Protein AF-A0A5C4TJD0-F1 (afdb_monomer_lite)

Radius of gyration: 15.53 Å; chains: 1; bounding box: 26×23×57 Å

pLDDT: mean 73.71, std 16.3, range [41.5, 91.38]

Organism: Fructilactobacillus sanfranciscensis (NCBI:txid1625)

Foldseek 3Di:
DPVVVVVVVVVVPPPPQLPDPCVQAFPKDQLLQQDPVQWHADPNDIAREDEPPDDRDRRFIWGQHDTGRHYTYIYTPVPPPPPD

Sequence (84 aa):
MAAEIESIIAQHFAKPELIGMPELVGTEISGNQLQADGIVKLNGVLYFYQIVGSTLKSKVTYVVADVTDQKVYLVDKGEYHARN

Structure (mmCIF, N/CA/C/O backbone):
data_AF-A0A5C4TJD0-F1
#
_entry.id   AF-A0A5C4TJD0-F1
#
loop_
_atom_site.group_PDB
_atom_site.id
_atom_site.type_symbol
_atom_site.label_atom_id
_atom_site.label_alt_id
_atom_site.label_comp_id
_atom_site.label_asym_id
_atom_site.label_entity_id
_atom_site.label_seq_id
_atom_site.pdbx_PDB_ins_code
_atom_site.Cartn_x
_atom_site.Cartn_y
_atom_site.Cartn_z
_atom_site.occupancy
_atom_site.B_iso_or_equiv
_atom_site.auth_seq_id
_atom_site.auth_comp_id
_atom_site.auth_asym_id
_atom_site.auth_atom_id
_atom_site.pdbx_PDB_model_num
ATOM 1 N N . MET A 1 1 ? -9.796 -9.979 37.691 1.00 50.41 1 MET A N 1
ATOM 2 C CA . MET A 1 1 ? -10.551 -8.777 37.274 1.00 50.41 1 MET A CA 1
ATOM 3 C C . MET A 1 1 ? -9.807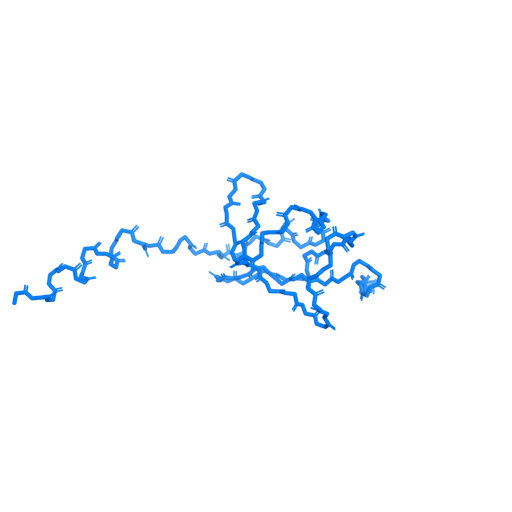 -7.946 36.209 1.00 50.41 1 MET A C 1
ATOM 5 O O . MET A 1 1 ? -10.041 -6.753 36.116 1.00 50.41 1 MET A O 1
ATOM 9 N N . ALA A 1 2 ? -8.916 -8.554 35.404 1.00 50.75 2 ALA A N 1
ATOM 10 C CA . ALA A 1 2 ? -8.234 -7.909 34.264 1.00 50.75 2 ALA A CA 1
ATOM 11 C C . ALA A 1 2 ? -8.607 -8.560 32.911 1.00 50.75 2 ALA A C 1
ATOM 13 O O . ALA A 1 2 ? -8.631 -7.888 31.888 1.00 50.75 2 ALA A O 1
ATOM 14 N N . ALA A 1 3 ? -9.002 -9.841 32.927 1.00 53.91 3 ALA A N 1
ATOM 15 C CA . ALA A 1 3 ? -9.345 -10.613 31.729 1.00 53.91 3 ALA A CA 1
ATOM 16 C C . ALA A 1 3 ? -10.639 -10.160 31.019 1.00 53.91 3 ALA A C 1
ATOM 18 O O . ALA A 1 3 ? -10.806 -10.397 29.827 1.00 53.91 3 ALA A O 1
ATOM 19 N N . GLU A 1 4 ? -11.560 -9.496 31.724 1.00 49.59 4 GLU A N 1
ATOM 20 C CA . GLU A 1 4 ? -12.819 -9.025 31.123 1.00 49.59 4 GLU A CA 1
ATOM 21 C C . GLU A 1 4 ? -12.616 -7.784 30.241 1.00 49.59 4 GLU A C 1
ATOM 23 O O . GLU A 1 4 ? -13.309 -7.626 29.240 1.00 49.59 4 GLU A O 1
ATOM 28 N N . ILE A 1 5 ? -11.621 -6.941 30.543 1.00 52.69 5 ILE A N 1
ATOM 29 C CA . ILE A 1 5 ? -11.328 -5.735 29.751 1.00 52.69 5 ILE A CA 1
ATOM 30 C C . ILE A 1 5 ? -10.643 -6.114 28.431 1.00 52.69 5 ILE A C 1
ATOM 32 O O . ILE A 1 5 ? -11.012 -5.597 27.377 1.00 52.69 5 ILE A O 1
ATOM 36 N N . GLU A 1 6 ? -9.708 -7.069 28.462 1.00 47.19 6 GLU A N 1
ATOM 37 C CA . GLU A 1 6 ? -9.081 -7.604 27.244 1.00 47.19 6 GLU A CA 1
ATOM 38 C C . GLU A 1 6 ? -10.110 -8.275 26.315 1.00 47.19 6 GLU A C 1
ATOM 40 O O . GLU A 1 6 ? -9.998 -8.181 25.092 1.00 47.19 6 GLU A O 1
ATOM 45 N N . SER A 1 7 ? -11.163 -8.879 26.879 1.00 45.78 7 SER A N 1
ATOM 46 C CA . SER A 1 7 ? -12.241 -9.514 26.111 1.00 45.78 7 SER A CA 1
ATOM 47 C C . SER A 1 7 ? -13.147 -8.508 25.388 1.00 45.78 7 SER A C 1
ATOM 49 O O . SER A 1 7 ? -13.545 -8.756 24.250 1.00 45.78 7 SER A O 1
ATOM 51 N N . ILE A 1 8 ? -13.437 -7.351 25.994 1.00 51.03 8 ILE A N 1
ATOM 52 C CA . ILE A 1 8 ? -14.270 -6.306 25.369 1.00 51.03 8 ILE A CA 1
ATOM 53 C C . ILE A 1 8 ? -13.535 -5.660 24.187 1.00 51.03 8 ILE A C 1
ATOM 55 O O . ILE A 1 8 ? -14.136 -5.414 23.141 1.00 51.03 8 ILE A O 1
ATOM 59 N N . ILE A 1 9 ? -12.225 -5.433 24.318 1.00 51.03 9 ILE A N 1
ATOM 60 C CA . ILE A 1 9 ? -11.410 -4.858 23.240 1.00 51.03 9 ILE A CA 1
ATOM 61 C C . ILE A 1 9 ? -11.318 -5.844 22.067 1.00 51.03 9 ILE A C 1
ATOM 63 O O . ILE A 1 9 ? -11.548 -5.456 20.924 1.00 51.03 9 ILE A O 1
ATOM 67 N N . ALA A 1 10 ? -11.081 -7.133 22.327 1.00 50.38 10 ALA A N 1
ATOM 68 C CA . ALA A 1 10 ? -11.022 -8.147 21.273 1.00 50.38 10 ALA A CA 1
ATOM 69 C C . ALA A 1 10 ? -12.345 -8.297 20.492 1.00 50.38 10 ALA A C 1
ATOM 71 O O . ALA A 1 10 ? -12.319 -8.573 19.295 1.00 50.38 10 ALA A O 1
ATOM 72 N N . GLN A 1 11 ? -13.493 -8.076 21.141 1.00 46.59 11 GLN A N 1
ATOM 73 C CA . GLN A 1 11 ? -14.813 -8.169 20.505 1.00 46.59 11 GLN A CA 1
ATOM 74 C C . GLN A 1 11 ? -15.203 -6.909 19.713 1.00 46.59 11 GLN A C 1
ATOM 76 O O . GLN A 1 11 ? -15.977 -7.006 18.763 1.00 46.59 11 GLN A O 1
ATOM 81 N N . HIS A 1 12 ? -14.663 -5.734 20.059 1.00 46.81 12 HIS A N 1
ATOM 82 C CA . HIS A 1 12 ? -14.932 -4.482 19.335 1.00 46.81 12 HIS A CA 1
ATOM 83 C C . HIS A 1 12 ? -14.002 -4.263 18.131 1.00 46.81 12 HIS A C 1
ATOM 85 O O . HIS A 1 12 ? -14.318 -3.489 17.231 1.00 46.81 12 HIS A O 1
ATOM 91 N N . PHE A 1 13 ? -12.881 -4.985 18.090 1.00 47.03 13 PHE A N 1
ATOM 92 C CA . PHE A 1 13 ? -11.998 -5.093 16.934 1.00 47.03 13 PHE A CA 1
ATOM 93 C C . PHE A 1 13 ? -12.121 -6.481 16.309 1.00 47.03 13 PHE A C 1
ATOM 95 O O . PHE A 1 13 ? -11.120 -7.175 16.117 1.00 47.03 13 PHE A O 1
ATOM 102 N N . ALA A 1 14 ? -13.343 -6.880 15.943 1.00 48.06 14 ALA A N 1
ATOM 103 C CA . ALA A 1 14 ? -13.493 -7.783 14.812 1.00 48.06 14 ALA A CA 1
ATOM 104 C C . ALA A 1 14 ? -12.828 -7.068 13.632 1.00 48.06 14 ALA A C 1
ATOM 106 O O . ALA A 1 14 ? -13.432 -6.195 13.008 1.00 48.06 14 ALA A O 1
ATOM 107 N N . LYS A 1 15 ? -11.527 -7.329 13.432 1.00 50.06 15 LYS A N 1
ATOM 108 C CA . LYS A 1 15 ? -10.775 -6.874 12.268 1.00 50.06 15 LYS A CA 1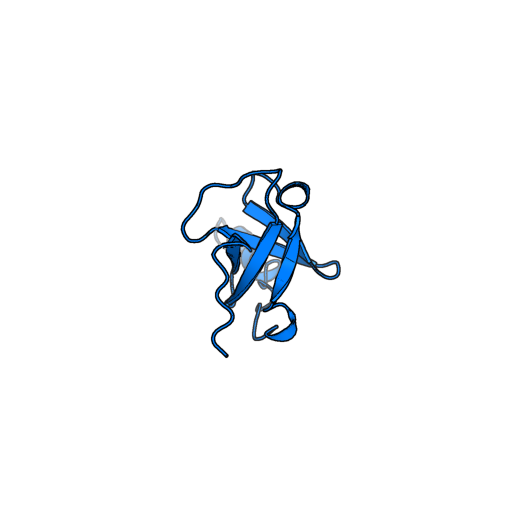
ATOM 109 C C . LYS A 1 15 ? -11.670 -7.252 11.101 1.00 50.06 15 LYS A C 1
ATOM 111 O O . LYS A 1 15 ? -11.930 -8.451 10.978 1.00 50.06 15 LYS A O 1
ATOM 116 N N . PRO A 1 16 ? -12.229 -6.291 10.341 1.00 49.41 16 PRO A N 1
ATOM 117 C CA . PRO A 1 16 ? -12.957 -6.666 9.152 1.00 49.41 16 PRO A CA 1
ATOM 118 C C . PRO A 1 16 ? -11.973 -7.520 8.382 1.00 49.41 16 PRO A C 1
ATOM 120 O O . PRO A 1 16 ? -10.847 -7.092 8.119 1.00 49.41 16 PRO A O 1
ATOM 123 N N . GLU A 1 17 ? -12.348 -8.775 8.190 1.00 48.41 17 GLU A N 1
ATOM 124 C CA . GLU A 1 17 ? -11.604 -9.680 7.355 1.00 48.41 17 GLU A CA 1
ATOM 125 C C . GLU A 1 17 ? -11.407 -8.917 6.046 1.00 48.41 17 GLU A C 1
ATOM 127 O O . GLU A 1 17 ? -12.372 -8.663 5.324 1.00 48.41 17 GLU A O 1
ATOM 132 N N . LEU A 1 18 ? -10.173 -8.492 5.751 1.00 53.38 18 LEU A N 1
ATOM 133 C CA .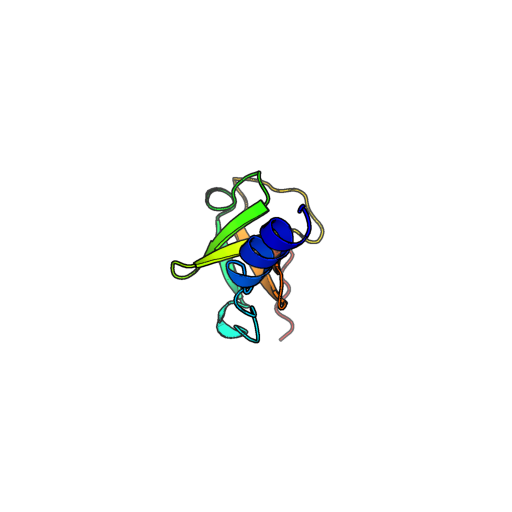 LEU A 1 18 ? -9.803 -7.989 4.428 1.00 53.38 18 LEU A CA 1
ATOM 134 C C . LEU A 1 18 ? -9.782 -9.185 3.457 1.00 53.38 18 LEU A C 1
ATOM 136 O O . LEU A 1 18 ? -8.843 -9.383 2.691 1.00 53.38 18 LEU A O 1
ATOM 140 N N . ILE A 1 19 ? -10.789 -10.057 3.548 1.00 44.75 19 ILE A N 1
ATOM 141 C CA . ILE A 1 19 ? -10.964 -11.212 2.694 1.00 44.75 19 ILE A CA 1
ATOM 142 C C . ILE A 1 19 ? -11.356 -10.669 1.332 1.00 44.75 19 ILE A C 1
ATOM 144 O O . ILE A 1 19 ? -12.469 -10.194 1.120 1.00 44.75 19 ILE A O 1
ATOM 148 N N . GLY A 1 20 ? -10.402 -10.769 0.411 1.00 49.19 20 GLY A N 1
ATOM 149 C CA . GLY A 1 20 ? -10.667 -10.778 -1.016 1.00 49.19 20 GLY A CA 1
ATOM 150 C C . GLY A 1 20 ? -11.267 -9.486 -1.549 1.00 49.19 20 GLY A C 1
ATOM 151 O O . GLY A 1 20 ? -12.345 -9.522 -2.131 1.00 49.19 20 GLY A O 1
ATOM 152 N N . MET A 1 21 ? -10.518 -8.384 -1.474 1.00 61.59 21 MET A N 1
ATOM 153 C CA . MET A 1 21 ? -10.723 -7.238 -2.370 1.00 61.59 21 MET A CA 1
ATOM 154 C C . MET A 1 21 ? -9.691 -7.257 -3.515 1.00 61.59 21 MET A C 1
ATOM 156 O O . MET A 1 21 ? -8.865 -6.346 -3.603 1.00 61.59 21 MET A O 1
ATOM 160 N N . PRO A 1 22 ? -9.697 -8.275 -4.408 1.00 62.84 22 PRO A N 1
ATOM 161 C CA . PRO A 1 22 ? -8.789 -8.311 -5.554 1.00 62.84 22 PRO A CA 1
ATOM 162 C C . PRO A 1 22 ? -9.016 -7.120 -6.492 1.00 62.84 22 PRO A C 1
ATOM 164 O O . PRO A 1 22 ? -8.120 -6.754 -7.238 1.00 62.84 22 PRO A O 1
ATOM 167 N N . GLU A 1 23 ? -10.182 -6.475 -6.418 1.00 72.50 23 GLU A N 1
ATOM 168 C CA . GLU A 1 23 ? -10.495 -5.235 -7.132 1.00 72.50 23 GLU A CA 1
ATOM 169 C C . GLU A 1 23 ? -9.572 -4.061 -6.777 1.00 72.50 23 GLU A C 1
ATOM 171 O O . GLU A 1 23 ? -9.430 -3.138 -7.573 1.00 72.50 23 GLU A O 1
ATOM 176 N N . LEU A 1 24 ? -8.925 -4.090 -5.606 1.00 80.19 24 LEU A N 1
ATOM 177 C CA . LEU A 1 24 ? -7.954 -3.066 -5.232 1.00 80.19 24 LEU A CA 1
ATOM 178 C C . LEU A 1 24 ? -6.603 -3.282 -5.920 1.00 80.19 24 LEU A C 1
ATOM 180 O O . LEU A 1 24 ? -5.859 -2.314 -6.072 1.00 80.19 24 LEU A O 1
ATOM 184 N N . VAL A 1 25 ? -6.276 -4.505 -6.354 1.00 85.00 25 VAL A N 1
ATOM 185 C CA . VAL A 1 25 ? -5.021 -4.796 -7.062 1.00 85.00 25 VAL A CA 1
ATOM 186 C C . VAL A 1 25 ? -4.977 -4.019 -8.377 1.00 85.00 25 VAL A C 1
ATOM 188 O O . VAL A 1 25 ? -5.943 -3.977 -9.131 1.00 85.00 25 VAL A O 1
ATOM 191 N N . GLY A 1 26 ? -3.847 -3.365 -8.642 1.00 84.25 26 GLY A N 1
ATOM 192 C CA . GLY A 1 26 ? -3.679 -2.453 -9.773 1.00 84.25 26 GLY A CA 1
ATOM 193 C C . GLY A 1 26 ? -4.125 -1.013 -9.497 1.00 84.25 26 GLY A C 1
ATOM 194 O O . GLY A 1 26 ? -3.881 -0.142 -10.329 1.00 84.25 26 GLY A O 1
ATOM 195 N N . THR A 1 27 ? -4.717 -0.723 -8.332 1.00 88.75 27 THR A N 1
ATOM 196 C CA . THR A 1 27 ? -5.060 0.655 -7.953 1.00 88.75 27 THR A CA 1
ATOM 197 C C . THR A 1 27 ? -3.795 1.487 -7.773 1.00 88.75 27 THR A C 1
ATOM 199 O O . THR A 1 27 ? -2.887 1.111 -7.028 1.00 88.75 27 THR A O 1
ATOM 202 N N . GLU A 1 28 ? -3.758 2.641 -8.434 1.00 91.38 28 GLU A N 1
ATOM 203 C CA . GLU A 1 28 ? -2.678 3.613 -8.305 1.00 91.38 28 GLU A CA 1
ATOM 204 C C . GLU A 1 28 ? -2.928 4.552 -7.124 1.00 91.38 28 GLU A C 1
ATOM 206 O O . GLU A 1 28 ? -4.020 5.093 -6.948 1.00 91.38 28 GLU A O 1
ATOM 211 N N . ILE A 1 29 ? -1.893 4.771 -6.321 1.00 90.31 29 ILE A N 1
ATOM 212 C CA . ILE A 1 29 ? -1.938 5.588 -5.113 1.00 90.31 29 ILE A CA 1
ATOM 213 C C . ILE A 1 29 ? -0.772 6.563 -5.162 1.00 90.31 29 ILE A C 1
ATOM 215 O O . ILE A 1 29 ? 0.387 6.171 -5.311 1.00 90.31 29 ILE A O 1
ATOM 219 N N . SER A 1 30 ? -1.051 7.854 -5.003 1.00 90.06 30 SER A N 1
ATOM 220 C CA . SER A 1 30 ? 0.023 8.832 -4.865 1.00 90.06 30 SER A CA 1
ATOM 221 C C . SER A 1 30 ? 0.708 8.658 -3.511 1.00 90.06 30 SER A C 1
ATOM 223 O O . SER A 1 30 ? 0.041 8.560 -2.484 1.00 90.06 30 SER A O 1
ATOM 225 N N . GLY A 1 31 ? 2.040 8.701 -3.472 1.00 85.56 31 GLY A N 1
ATOM 226 C CA . GLY A 1 31 ? 2.820 8.620 -2.236 1.00 85.56 31 GLY A CA 1
ATOM 227 C C . GLY A 1 31 ? 2.475 9.705 -1.211 1.00 85.56 31 GLY A C 1
ATOM 228 O O . GLY A 1 31 ? 2.715 9.515 -0.026 1.00 85.56 31 GLY A O 1
ATOM 229 N N . ASN A 1 32 ? 1.855 10.812 -1.632 1.00 88.19 32 ASN A N 1
ATOM 230 C CA . ASN A 1 32 ? 1.333 11.848 -0.736 1.00 88.19 32 ASN A CA 1
ATOM 231 C C . ASN A 1 32 ? 0.064 11.423 0.029 1.00 88.19 32 ASN A C 1
ATOM 233 O O . ASN A 1 32 ? -0.289 12.054 1.019 1.00 88.19 32 ASN A O 1
ATOM 237 N N . GLN A 1 33 ? -0.647 10.395 -0.443 1.00 86.25 33 GLN A N 1
ATOM 238 C CA . GLN A 1 33 ? -1.829 9.826 0.219 1.00 86.25 33 GLN A CA 1
ATOM 239 C C . GLN A 1 33 ? -1.454 8.746 1.242 1.00 86.25 33 GLN A C 1
ATOM 241 O O . GLN A 1 33 ? -2.305 8.318 2.022 1.00 86.25 33 GLN A O 1
ATOM 246 N N . LEU A 1 34 ? -0.198 8.296 1.219 1.00 88.19 34 LEU A N 1
ATOM 247 C CA . LEU A 1 34 ? 0.341 7.321 2.152 1.00 88.19 34 LEU A CA 1
ATOM 248 C C . LEU A 1 34 ? 0.797 8.042 3.416 1.00 88.19 34 LEU A C 1
ATOM 250 O O . LEU A 1 34 ? 1.659 8.922 3.375 1.00 88.19 34 LEU A O 1
ATOM 254 N N . GLN A 1 35 ? 0.198 7.676 4.543 1.00 84.56 35 GLN A N 1
ATOM 255 C CA . GLN A 1 35 ? 0.575 8.234 5.830 1.00 84.56 35 GLN A CA 1
ATOM 256 C C . GLN A 1 35 ? 1.824 7.529 6.368 1.00 84.56 35 GLN A C 1
ATOM 258 O O . GLN A 1 35 ? 2.000 6.323 6.206 1.00 84.56 35 GLN A O 1
ATOM 263 N N . ALA A 1 36 ? 2.703 8.286 7.026 1.00 75.38 36 ALA A N 1
ATOM 264 C CA . ALA A 1 36 ? 3.986 7.780 7.520 1.00 75.38 36 ALA A CA 1
ATOM 265 C C . ALA A 1 36 ? 3.856 6.692 8.607 1.00 75.38 36 ALA A C 1
ATOM 267 O O . ALA A 1 36 ? 4.813 5.967 8.861 1.00 75.38 36 ALA A O 1
ATOM 268 N N . ASP A 1 37 ? 2.684 6.567 9.229 1.00 81.50 37 ASP A N 1
ATOM 269 C CA . ASP A 1 37 ? 2.325 5.521 10.191 1.00 81.50 37 ASP A CA 1
ATOM 270 C C . ASP A 1 37 ? 1.943 4.183 9.529 1.00 81.50 37 ASP A C 1
ATOM 272 O O . ASP A 1 37 ? 1.646 3.210 10.222 1.00 81.50 37 ASP A O 1
ATOM 276 N N . GLY A 1 38 ? 1.987 4.106 8.194 1.00 85.19 38 GLY A N 1
ATOM 277 C CA . GLY A 1 38 ? 1.687 2.890 7.446 1.00 85.19 38 GLY A CA 1
ATOM 278 C C . GLY A 1 38 ? 0.204 2.717 7.131 1.00 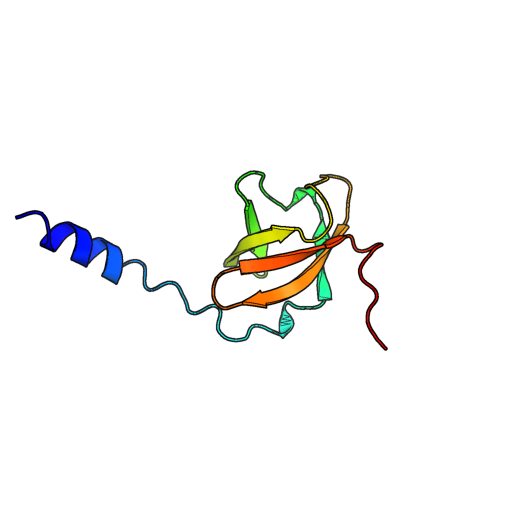85.19 38 GLY A C 1
ATOM 279 O O . GLY A 1 38 ? -0.231 1.587 6.914 1.00 85.19 38 GLY A O 1
ATOM 280 N N . ILE A 1 39 ? -0.576 3.804 7.104 1.00 87.56 39 ILE A N 1
ATOM 281 C CA . ILE A 1 39 ? -2.011 3.774 6.795 1.00 87.56 39 ILE A CA 1
ATOM 282 C C . ILE A 1 39 ? -2.311 4.445 5.448 1.00 87.56 39 ILE A C 1
ATOM 284 O O . ILE A 1 39 ? -1.778 5.503 5.110 1.00 87.56 39 ILE A O 1
ATOM 288 N N . VAL A 1 40 ? -3.221 3.849 4.677 1.00 88.25 40 VAL A N 1
ATOM 289 C CA . VAL A 1 40 ? -3.759 4.403 3.428 1.00 88.25 40 VAL A CA 1
ATOM 290 C C . VAL A 1 40 ? -5.283 4.324 3.418 1.00 88.25 40 VAL A C 1
ATOM 292 O O . VAL A 1 40 ? -5.871 3.371 3.926 1.00 88.25 40 VAL A O 1
ATOM 295 N N . LYS A 1 41 ? -5.941 5.331 2.834 1.00 86.00 41 LYS A N 1
ATOM 296 C CA . LYS A 1 41 ? -7.395 5.332 2.632 1.00 86.00 41 LYS A CA 1
ATOM 297 C C . LYS A 1 41 ? -7.729 4.954 1.190 1.00 86.00 41 LYS A C 1
ATOM 299 O O . LYS A 1 41 ? -7.438 5.730 0.284 1.00 86.00 41 LYS A O 1
ATOM 304 N N . LEU A 1 42 ? -8.377 3.807 0.990 1.00 82.75 42 LEU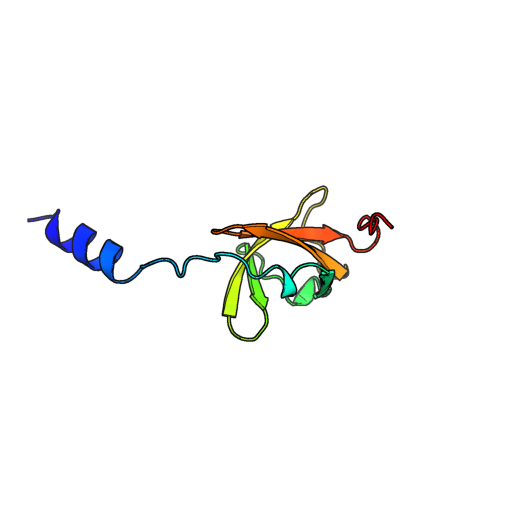 A N 1
ATOM 305 C CA . LEU A 1 42 ? -8.812 3.307 -0.320 1.00 82.75 42 LEU A CA 1
ATOM 306 C C . LEU A 1 42 ? -10.328 3.111 -0.308 1.00 82.75 42 LEU A C 1
ATOM 308 O O . LEU A 1 42 ? -10.868 2.526 0.626 1.00 82.75 42 LEU A O 1
ATOM 312 N N . ASN A 1 43 ? -11.037 3.643 -1.305 1.00 80.81 43 ASN A N 1
ATOM 313 C CA . ASN A 1 43 ? -12.501 3.530 -1.418 1.00 80.81 43 ASN A CA 1
ATOM 314 C C . ASN A 1 43 ? -13.271 3.880 -0.124 1.00 80.81 43 ASN A C 1
ATOM 316 O O . ASN A 1 43 ? -14.298 3.289 0.191 1.00 80.81 43 ASN A O 1
ATOM 320 N N . GLY A 1 44 ? -12.768 4.841 0.658 1.00 78.56 44 GLY A N 1
ATOM 321 C CA . GLY A 1 44 ? -13.398 5.259 1.915 1.00 78.56 44 GLY A CA 1
ATOM 322 C C . GLY A 1 44 ? -12.994 4.454 3.156 1.00 78.56 44 GLY A C 1
ATOM 323 O O . GLY A 1 44 ? -13.253 4.925 4.262 1.00 78.56 44 GLY A O 1
ATOM 324 N N . VAL A 1 45 ? -12.303 3.325 2.994 1.00 81.31 45 VAL A N 1
ATOM 325 C CA . VAL A 1 45 ? -11.864 2.422 4.068 1.00 81.31 45 VAL A CA 1
ATOM 326 C C . VAL A 1 45 ? -10.371 2.629 4.359 1.00 81.31 45 VAL A C 1
ATOM 328 O O . VAL A 1 45 ? -9.600 2.985 3.467 1.00 81.31 45 VAL A O 1
ATOM 331 N N . LEU A 1 46 ? -9.965 2.471 5.621 1.00 82.38 46 LEU A N 1
ATOM 332 C CA . LEU A 1 46 ? -8.567 2.581 6.051 1.00 82.38 46 LEU A CA 1
ATOM 333 C C . LEU A 1 46 ? -7.899 1.205 6.051 1.00 82.38 46 LEU A C 1
ATOM 335 O O . LEU A 1 46 ? -8.437 0.259 6.620 1.00 82.38 46 LEU A O 1
ATOM 339 N N . TYR A 1 47 ? -6.710 1.130 5.461 1.00 83.88 47 TYR A N 1
ATOM 340 C CA . TYR A 1 47 ? -5.909 -0.084 5.356 1.00 83.88 47 TYR A CA 1
ATOM 341 C C . TYR A 1 47 ? -4.505 0.174 5.882 1.00 83.88 47 TYR A C 1
ATOM 343 O O . TYR A 1 47 ? -3.932 1.240 5.647 1.00 83.88 47 TYR A O 1
ATOM 351 N N . PHE A 1 48 ? -3.921 -0.832 6.527 1.00 88.25 48 PHE A N 1
ATOM 352 C CA . PHE A 1 48 ? -2.479 -0.859 6.733 1.00 88.25 48 PHE A CA 1
ATOM 353 C C . PHE A 1 48 ? -1.797 -1.220 5.417 1.00 88.25 48 PHE A C 1
ATOM 355 O O . PHE A 1 48 ? -2.233 -2.148 4.738 1.00 88.25 48 PHE A O 1
ATOM 362 N N . TYR A 1 49 ? -0.726 -0.519 5.058 1.00 89.25 49 TYR A N 1
ATOM 363 C CA . TYR A 1 49 ? 0.044 -0.828 3.860 1.00 89.25 49 TYR A CA 1
ATOM 364 C C . TYR A 1 49 ? 1.484 -1.217 4.184 1.00 89.25 49 TYR A C 1
ATOM 366 O O . TYR A 1 49 ? 2.045 -0.863 5.222 1.00 89.25 49 TYR A O 1
ATOM 374 N N . GLN A 1 50 ? 2.101 -1.943 3.259 1.00 89.56 50 GLN A N 1
ATOM 375 C CA . GLN A 1 50 ? 3.523 -2.244 3.278 1.00 89.56 50 GLN A CA 1
ATOM 376 C C . GLN A 1 50 ? 4.102 -2.019 1.886 1.00 89.56 50 GLN A C 1
ATOM 378 O O . GLN A 1 50 ? 3.627 -2.600 0.915 1.00 89.56 50 GLN A O 1
ATOM 383 N N . ILE A 1 51 ? 5.141 -1.190 1.790 1.00 89.25 51 ILE A N 1
ATOM 384 C CA . ILE A 1 51 ? 5.863 -1.005 0.530 1.00 89.25 51 ILE A CA 1
ATOM 385 C C . ILE A 1 51 ? 6.880 -2.133 0.386 1.00 89.25 51 ILE A C 1
ATOM 387 O O . ILE A 1 51 ? 7.650 -2.414 1.306 1.00 89.25 51 ILE A O 1
ATOM 391 N N . VAL A 1 52 ? 6.864 -2.788 -0.766 1.00 86.06 52 VAL A N 1
ATOM 392 C CA . VAL A 1 52 ? 7.791 -3.855 -1.136 1.00 86.06 52 VAL A CA 1
ATOM 393 C C . VAL A 1 52 ? 8.883 -3.263 -2.025 1.00 86.06 52 VAL A C 1
ATOM 395 O O . VAL A 1 52 ? 8.602 -2.456 -2.905 1.00 86.06 52 VAL A O 1
ATOM 398 N N . GLY A 1 53 ? 10.141 -3.638 -1.781 1.00 76.25 53 GLY A N 1
ATOM 399 C CA . GLY A 1 53 ? 11.286 -3.266 -2.627 1.00 76.25 53 GLY A CA 1
ATOM 400 C C . GLY A 1 53 ? 11.844 -1.850 -2.430 1.00 76.25 53 GLY A C 1
ATOM 401 O O . GLY A 1 53 ? 12.996 -1.610 -2.777 1.00 76.25 53 GLY A O 1
ATOM 402 N N . SER A 1 54 ? 11.097 -0.930 -1.814 1.00 71.38 54 SER A N 1
ATOM 403 C CA . SER A 1 54 ? 11.512 0.470 -1.652 1.00 71.38 54 SER A CA 1
ATOM 404 C C . SER A 1 54 ? 11.023 1.099 -0.341 1.00 71.38 54 SER A C 1
ATOM 406 O O . SER A 1 54 ? 10.049 0.662 0.267 1.00 71.38 54 SER A O 1
ATOM 408 N N . THR A 1 55 ? 11.681 2.175 0.093 1.00 79.06 55 THR A N 1
ATOM 409 C CA . THR A 1 55 ? 11.183 3.068 1.154 1.00 79.06 55 THR A CA 1
ATOM 410 C C . THR A 1 55 ? 10.105 4.017 0.619 1.00 79.06 55 THR A C 1
ATOM 412 O O . THR A 1 55 ? 10.072 4.322 -0.577 1.00 79.06 55 THR A O 1
ATOM 415 N N . LEU A 1 56 ? 9.234 4.518 1.505 1.00 81.00 56 LEU A N 1
ATOM 416 C CA . LEU A 1 56 ? 8.210 5.506 1.150 1.00 81.00 56 LEU A CA 1
ATOM 417 C C . LEU A 1 56 ? 8.843 6.788 0.584 1.00 81.00 56 LEU A C 1
ATOM 419 O O . LEU A 1 56 ? 9.693 7.409 1.219 1.00 81.00 56 LEU A O 1
ATOM 423 N N . LYS A 1 57 ? 8.378 7.208 -0.593 1.00 83.50 57 LYS A N 1
ATOM 424 C CA . LYS A 1 57 ? 8.766 8.435 -1.291 1.00 83.50 57 LYS A CA 1
ATOM 425 C C . LYS A 1 57 ? 7.496 9.198 -1.660 1.00 83.50 57 LYS A C 1
ATOM 427 O O . LYS A 1 57 ? 6.720 8.754 -2.500 1.00 83.50 57 LYS A O 1
ATOM 432 N N . SER A 1 58 ? 7.294 10.379 -1.084 1.00 75.94 58 SER A N 1
ATOM 433 C CA . SER A 1 58 ? 6.040 11.133 -1.255 1.00 75.94 58 SER A CA 1
ATOM 434 C C . SER A 1 58 ? 5.742 11.524 -2.714 1.00 75.94 58 SER A C 1
ATOM 436 O O . SER A 1 58 ? 4.588 11.565 -3.123 1.00 75.94 58 SER A O 1
ATOM 438 N N . LYS A 1 59 ? 6.775 11.747 -3.542 1.00 83.00 59 LYS A N 1
ATOM 439 C CA . LYS A 1 59 ? 6.628 12.112 -4.968 1.00 83.00 59 LYS A CA 1
ATOM 440 C C . LYS A 1 59 ? 6.498 10.920 -5.931 1.00 83.00 59 LYS A C 1
ATOM 442 O O . LYS A 1 59 ? 6.555 11.122 -7.140 1.00 83.00 59 LYS A O 1
ATOM 447 N N . VAL A 1 60 ? 6.365 9.699 -5.420 1.00 87.25 60 VAL A N 1
ATOM 448 C CA . VAL A 1 60 ? 6.244 8.475 -6.226 1.00 87.25 60 VAL A CA 1
ATOM 449 C C . VAL A 1 60 ? 4.787 8.033 -6.297 1.00 87.25 60 VAL A C 1
ATOM 451 O O . VAL A 1 60 ? 4.011 8.290 -5.380 1.00 87.25 60 VAL A O 1
ATOM 454 N N . THR A 1 61 ? 4.406 7.387 -7.398 1.00 90.75 61 THR A N 1
ATOM 455 C CA . THR A 1 61 ? 3.120 6.684 -7.495 1.00 90.75 61 THR A CA 1
ATOM 456 C C . THR A 1 61 ? 3.353 5.215 -7.185 1.00 90.75 61 THR A C 1
ATOM 458 O O . THR A 1 61 ? 4.246 4.598 -7.761 1.00 90.75 61 THR A O 1
ATOM 461 N N . TYR A 1 62 ? 2.552 4.674 -6.281 1.00 91.06 62 TYR A N 1
ATOM 462 C CA . TYR A 1 62 ? 2.564 3.273 -5.902 1.00 91.06 62 TYR A CA 1
ATOM 463 C C . TYR A 1 62 ? 1.373 2.550 -6.520 1.00 91.06 62 TYR A C 1
ATOM 465 O O . TYR A 1 62 ? 0.340 3.161 -6.782 1.00 91.06 62 TYR A O 1
ATOM 473 N N . VAL A 1 63 ? 1.512 1.249 -6.732 1.00 90.62 63 VAL A N 1
ATOM 474 C CA . VAL A 1 63 ? 0.446 0.372 -7.215 1.00 90.62 63 VAL A CA 1
ATOM 475 C C . VAL A 1 63 ? 0.205 -0.705 -6.175 1.00 90.62 63 VAL A C 1
ATOM 477 O O . VAL A 1 63 ? 1.158 -1.264 -5.627 1.00 90.62 63 VAL A O 1
ATOM 480 N N . VAL A 1 64 ? -1.064 -1.003 -5.906 1.00 89.88 64 VAL A N 1
ATOM 481 C CA . VAL A 1 64 ? -1.435 -2.170 -5.103 1.00 89.88 64 VAL A CA 1
ATOM 482 C C . VAL A 1 64 ? -1.056 -3.433 -5.868 1.00 89.88 64 VAL A C 1
ATOM 484 O O . VAL A 1 64 ? -1.661 -3.754 -6.888 1.00 89.88 64 VAL A O 1
ATOM 487 N N . ALA A 1 65 ? -0.041 -4.141 -5.386 1.00 88.12 65 ALA A N 1
ATOM 488 C CA . ALA A 1 65 ? 0.408 -5.399 -5.968 1.00 88.12 65 ALA A CA 1
ATOM 489 C C . ALA A 1 65 ? -0.393 -6.592 -5.441 1.00 88.12 65 ALA A C 1
ATOM 491 O O . ALA A 1 65 ? -0.645 -7.531 -6.189 1.00 88.12 65 ALA A O 1
ATOM 492 N N . ASP A 1 66 ? -0.768 -6.549 -4.163 1.00 85.81 66 ASP A N 1
ATOM 493 C CA . ASP A 1 66 ? -1.491 -7.624 -3.493 1.00 85.81 66 ASP A CA 1
ATOM 494 C C . ASP A 1 66 ? -2.257 -7.090 -2.275 1.00 85.81 66 ASP A C 1
ATOM 496 O O . ASP A 1 66 ? -1.900 -6.050 -1.709 1.00 85.81 66 ASP A O 1
ATOM 500 N N . VAL A 1 67 ? -3.302 -7.801 -1.859 1.00 82.25 67 VAL A N 1
ATOM 501 C CA . VAL A 1 67 ? -4.107 -7.473 -0.676 1.00 82.25 67 VAL A CA 1
ATOM 502 C C . VAL A 1 67 ? -4.349 -8.743 0.125 1.00 82.25 67 VAL A C 1
ATOM 504 O O . VAL A 1 67 ? -4.942 -9.696 -0.373 1.00 82.25 67 VAL A O 1
ATOM 507 N N . THR A 1 68 ? -3.918 -8.736 1.383 1.00 78.81 68 THR A N 1
ATOM 508 C CA . THR A 1 68 ? -4.178 -9.823 2.334 1.00 78.81 68 THR A CA 1
ATOM 509 C C . THR A 1 68 ? -5.233 -9.421 3.353 1.00 78.81 68 THR A C 1
ATOM 511 O O . THR A 1 68 ? -5.645 -8.263 3.416 1.00 78.81 68 THR A O 1
ATOM 514 N N . ASP A 1 69 ? -5.599 -10.365 4.225 1.00 71.81 69 ASP A N 1
ATOM 515 C CA . ASP A 1 69 ? -6.521 -10.176 5.348 1.00 71.81 69 ASP A CA 1
ATOM 516 C C . ASP A 1 69 ? -6.074 -9.084 6.349 1.00 71.81 69 ASP A C 1
ATOM 518 O O . ASP A 1 69 ? -6.858 -8.676 7.206 1.00 71.81 69 ASP A O 1
ATOM 522 N N . GLN A 1 70 ? -4.840 -8.571 6.235 1.00 71.38 70 GLN A N 1
ATOM 523 C CA . GLN A 1 70 ? -4.257 -7.625 7.198 1.00 71.38 70 GLN A CA 1
ATOM 524 C C . GLN A 1 70 ? -3.659 -6.375 6.564 1.00 71.38 70 GLN A C 1
ATOM 526 O O . GLN A 1 70 ? -3.583 -5.345 7.241 1.00 71.38 70 GLN A O 1
ATOM 531 N N . LYS A 1 71 ? -3.156 -6.460 5.325 1.00 84.56 71 LYS A N 1
ATOM 532 C CA . LYS A 1 71 ? -2.351 -5.393 4.723 1.00 84.56 71 LYS A CA 1
ATOM 533 C C . LYS A 1 71 ? -2.504 -5.316 3.208 1.00 84.56 71 LYS A C 1
ATOM 535 O O . LYS A 1 71 ? -2.728 -6.309 2.526 1.00 84.56 71 LYS A O 1
ATOM 540 N N . VAL A 1 72 ? -2.280 -4.114 2.695 1.00 88.56 72 VAL A N 1
ATOM 541 C CA . VAL A 1 72 ? -2.150 -3.809 1.271 1.00 88.56 72 VAL A CA 1
ATOM 542 C C . VAL A 1 72 ? -0.666 -3.729 0.922 1.00 88.56 72 VAL A C 1
ATOM 544 O O . VAL A 1 72 ? 0.076 -2.935 1.504 1.00 88.56 72 VAL A O 1
ATOM 547 N N . TYR A 1 73 ? -0.215 -4.530 -0.034 1.00 89.62 73 TYR A N 1
ATOM 548 C CA . TYR A 1 73 ? 1.160 -4.488 -0.515 1.00 89.62 73 TYR A CA 1
ATOM 549 C C . TYR A 1 73 ? 1.276 -3.517 -1.680 1.00 89.62 73 TYR A C 1
ATOM 551 O O . TYR A 1 73 ? 0.568 -3.628 -2.679 1.00 89.62 73 TYR A O 1
ATOM 559 N N . LEU A 1 74 ? 2.185 -2.558 -1.541 1.00 90.38 74 LEU A N 1
ATOM 560 C CA . LEU A 1 74 ? 2.423 -1.496 -2.505 1.00 90.38 74 LEU A CA 1
ATOM 561 C C . LEU A 1 74 ? 3.795 -1.663 -3.143 1.00 90.38 74 LEU A C 1
ATOM 563 O O . LEU A 1 74 ? 4.781 -1.903 -2.449 1.00 90.38 74 LEU A O 1
ATOM 567 N N . VAL A 1 75 ? 3.877 -1.475 -4.452 1.00 90.38 75 VAL A N 1
ATOM 568 C CA . VAL A 1 75 ? 5.150 -1.393 -5.182 1.00 90.38 75 VAL A CA 1
ATOM 569 C C . VAL A 1 75 ? 5.226 -0.078 -5.936 1.00 90.38 75 VAL A C 1
ATOM 571 O O . VAL A 1 75 ? 4.195 0.522 -6.239 1.00 90.38 75 VAL A O 1
ATOM 574 N N . ASP A 1 76 ? 6.434 0.400 -6.216 1.00 89.38 76 ASP A N 1
ATOM 575 C CA . ASP A 1 76 ? 6.614 1.557 -7.093 1.00 89.38 76 ASP A CA 1
ATOM 576 C C . ASP A 1 76 ? 6.007 1.241 -8.470 1.00 89.38 76 ASP A C 1
ATOM 578 O O . ASP A 1 76 ? 6.224 0.157 -9.014 1.00 89.38 76 ASP A O 1
ATOM 582 N N . LYS A 1 77 ? 5.241 2.172 -9.049 1.00 84.00 77 LYS A N 1
ATOM 583 C CA . LYS A 1 77 ? 4.653 1.997 -10.384 1.00 84.00 77 LYS A CA 1
ATOM 584 C C . LYS A 1 77 ? 5.713 1.704 -11.450 1.00 84.00 77 LYS A C 1
ATOM 586 O O . LYS A 1 77 ? 5.436 0.954 -12.378 1.00 84.00 77 LYS A O 1
ATOM 591 N N . GLY A 1 78 ? 6.916 2.266 -11.320 1.00 78.19 78 GLY A N 1
ATOM 592 C CA . GLY A 1 78 ? 8.038 1.977 -12.214 1.00 78.19 78 GLY A CA 1
ATOM 593 C C . GLY A 1 78 ? 8.566 0.543 -12.097 1.00 78.19 78 GLY A C 1
ATOM 594 O O . GLY A 1 78 ? 9.132 0.033 -13.058 1.00 78.19 78 GLY A O 1
ATOM 595 N N . GLU A 1 79 ? 8.352 -0.109 -10.952 1.00 72.94 79 GLU A N 1
ATOM 596 C CA . GLU A 1 79 ? 8.721 -1.508 -10.687 1.00 72.94 79 GLU A CA 1
ATOM 597 C C . GLU A 1 79 ? 7.533 -2.473 -10.869 1.00 72.94 79 GLU A C 1
ATOM 599 O O . GLU A 1 79 ? 7.715 -3.693 -10.890 1.00 72.94 79 GLU A O 1
ATOM 604 N N . TYR A 1 80 ? 6.310 -1.952 -11.029 1.00 71.75 80 TYR A N 1
ATOM 605 C CA . TYR A 1 80 ? 5.119 -2.746 -11.312 1.00 71.75 80 TYR A CA 1
ATOM 606 C C . TYR A 1 80 ? 5.146 -3.249 -12.758 1.00 71.75 80 TYR A C 1
ATOM 608 O O . TYR A 1 80 ? 4.582 -2.659 -13.681 1.00 71.75 80 TYR A O 1
ATOM 616 N N . HIS A 1 81 ? 5.802 -4.385 -12.961 1.00 65.31 81 HIS A N 1
ATOM 617 C CA . HIS A 1 81 ? 5.667 -5.155 -14.185 1.00 65.31 81 HIS A CA 1
ATOM 618 C C . HIS A 1 81 ? 4.355 -5.935 -14.108 1.00 65.31 81 HIS A C 1
ATOM 620 O O . HIS A 1 81 ? 4.321 -7.041 -13.567 1.00 65.31 81 HIS A O 1
ATOM 626 N N . ALA A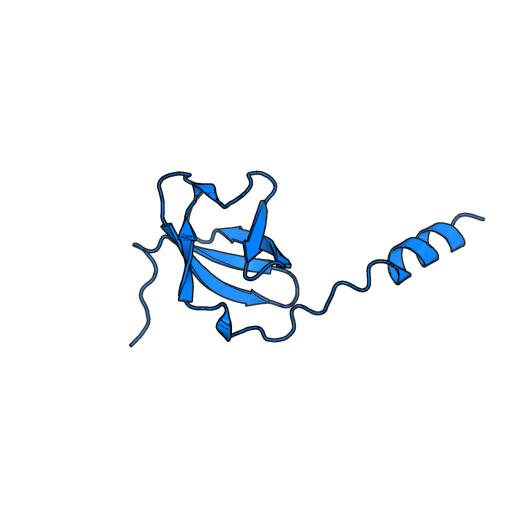 1 82 ? 3.269 -5.362 -14.636 1.00 55.31 82 ALA A N 1
ATOM 627 C CA . ALA A 1 82 ? 2.062 -6.129 -14.911 1.00 55.31 82 ALA A CA 1
ATOM 628 C C . ALA A 1 82 ? 2.474 -7.294 -15.822 1.00 55.31 82 ALA A C 1
ATOM 630 O O . ALA A 1 82 ? 2.835 -7.094 -16.984 1.00 55.31 82 ALA A O 1
ATOM 631 N N . ARG A 1 83 ? 2.551 -8.502 -15.257 1.00 50.09 83 ARG A N 1
ATOM 632 C CA . ARG A 1 83 ? 2.824 -9.721 -16.015 1.00 50.09 83 ARG A CA 1
ATOM 633 C C . ARG A 1 83 ? 1.631 -9.903 -16.953 1.00 50.09 83 ARG A C 1
ATOM 635 O O . ARG A 1 83 ? 0.557 -10.275 -16.494 1.00 50.09 83 ARG A O 1
ATOM 642 N N . ASN A 1 84 ? 1.829 -9.523 -18.214 1.00 41.50 84 ASN A N 1
ATOM 643 C CA . ASN A 1 84 ? 0.944 -9.843 -19.335 1.00 41.50 84 ASN A CA 1
ATOM 644 C C . ASN A 1 84 ? 0.739 -11.357 -19.432 1.00 41.50 84 ASN A C 1
ATOM 646 O O . ASN A 1 84 ? 1.745 -12.084 -19.238 1.00 41.50 84 ASN A O 1
#

Secondary structure (DSSP, 8-state):
--HHHHHHHHHHT--------GGGTT-EEEGGGS-TTSEEEETTEEEEEEESSS---TTSEEEEEEE-SS-EEEEETTT-----